Protein 3KOL (pdb70)

Structure (mmCIF, N/CA/C/O backbone):
data_3KOL
#
_entry.id   3KOL
#
_cell.length_a   50.382
_cell.length_b   50.382
_cell.length_c   138.026
_cell.angle_alpha   90.00
_cell.angle_beta   90.00
_cell.angle_gamma   90.00
#
_symmetry.space_group_name_H-M   'P 41 2 2'
#
loop_
_entity.id
_entity.type
_entity.pdbx_description
1 polymer 'Glyoxalase/bleomycin resistance protein/dioxygenase'
2 non-polymer 'COBALT (II) ION'
3 water water
#
loop_
_atom_site.group_PDB
_atom_site.id
_atom_site.type_symbol
_atom_site.label_atom_id
_atom_site.label_alt_id
_atom_site.label_comp_id
_atom_site.label_asym_id
_atom_site.label_entity_id
_atom_site.label_seq_id
_atom_site.pdbx_PDB_ins_code
_atom_site.Cartn_x
_atom_site.Cartn_y
_atom_site.Cartn_z
_atom_site.occupancy
_atom_site.B_iso_or_equiv
_atom_site.auth_seq_id
_atom_site.auth_comp_id
_atom_site.auth_asym_id
_atom_site.auth_atom_id
_atom_site.pdbx_PDB_model_num
ATOM 1 N N . SER A 1 7 ? 54.855 43.437 -17.629 1.00 34.04 7 SER A N 1
ATOM 2 C CA . SER A 1 7 ? 54.487 42.223 -16.841 1.00 33.66 7 SER A CA 1
ATOM 3 C C . SER A 1 7 ? 52.96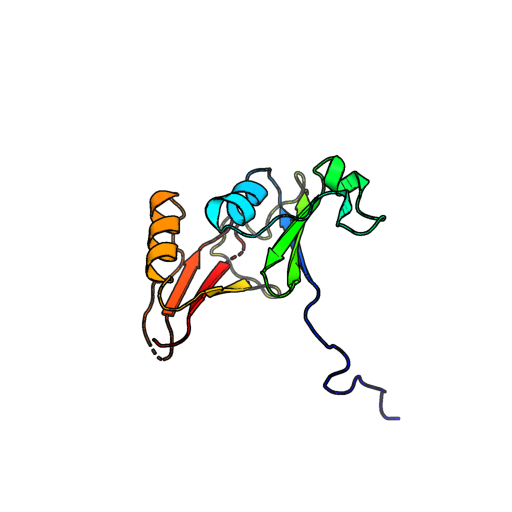9 42.080 -16.715 1.00 32.55 7 SER A C 1
ATOM 4 O O . SER A 1 7 ? 52.229 43.056 -16.854 1.00 32.73 7 SER A O 1
ATOM 7 N N . VAL A 1 8 ? 52.517 40.857 -16.455 1.00 31.28 8 VAL A N 1
ATOM 8 C CA . VAL A 1 8 ? 51.096 40.567 -16.294 1.00 28.60 8 VAL A CA 1
ATOM 9 C C . VAL A 1 8 ? 50.795 40.499 -14.796 1.00 27.60 8 VAL A C 1
ATOM 10 O O . VAL A 1 8 ? 51.457 39.766 -14.064 1.00 27.47 8 VAL A O 1
ATOM 14 N N . ASN A 1 9 ? 49.805 41.262 -14.342 1.00 25.31 9 ASN A N 1
ATOM 15 C CA . ASN A 1 9 ? 49.456 41.273 -12.922 1.00 24.26 9 ASN A CA 1
ATOM 16 C C . ASN A 1 9 ? 48.801 39.976 -12.471 1.00 23.22 9 ASN A C 1
ATOM 17 O O . ASN A 1 9 ? 48.039 39.362 -13.213 1.00 22.26 9 ASN A O 1
ATOM 22 N N . SER A 1 10 ? 49.106 39.557 -11.249 1.00 22.12 10 SER A N 1
ATOM 23 C CA . SER A 1 10 ? 48.506 38.350 -10.709 1.00 21.88 10 SER A CA 1
ATOM 24 C C . SER A 1 10 ? 47.044 38.695 -10.436 1.00 18.97 10 SER A C 1
ATOM 25 O O . SER A 1 10 ? 46.724 39.830 -10.093 1.00 17.54 10 SER A O 1
ATOM 28 N N . VAL A 1 11 ? 46.159 37.725 -10.618 1.00 18.61 11 VAL A N 1
ATOM 29 C CA . VAL A 1 11 ? 44.737 37.941 -10.365 1.00 17.19 11 VAL A CA 1
ATOM 30 C C . VAL A 1 11 ? 44.179 36.696 -9.710 1.00 17.79 11 VAL A C 1
ATOM 31 O O . VAL A 1 11 ? 44.773 35.627 -9.802 1.00 17.86 11 VAL A O 1
ATOM 35 N N . LEU A 1 12 ? 43.043 36.829 -9.035 1.00 17.02 12 LEU A N 1
ATOM 36 C CA . LEU A 1 12 ? 42.442 35.666 -8.405 1.00 18.03 12 LEU A CA 1
ATOM 37 C C . LEU A 1 12 ? 41.750 34.829 -9.471 1.00 19.25 12 LEU A C 1
ATOM 38 O O . LEU A 1 12 ? 41.265 35.351 -10.478 1.00 16.52 12 LEU A O 1
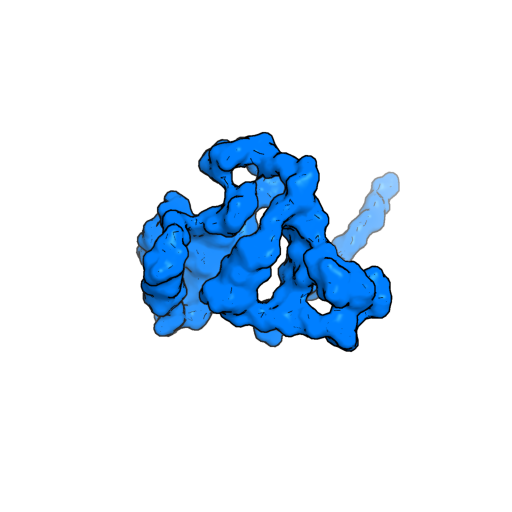ATOM 43 N N . ALA A 1 13 ? 41.730 33.522 -9.249 1.00 21.24 13 ALA A N 1
ATOM 44 C CA . ALA A 1 13 ? 41.102 32.603 -10.181 1.00 22.51 13 ALA A CA 1
ATOM 45 C C . ALA A 1 13 ? 39.645 32.420 -9.780 1.00 22.64 13 ALA A C 1
ATOM 46 O O . ALA A 1 13 ? 39.275 32.650 -8.629 1.00 19.90 13 ALA A O 1
ATOM 48 N N . PRO A 1 14 ? 38.790 32.028 -10.733 1.00 23.54 14 PRO A N 1
ATOM 49 C CA . PRO A 1 14 ? 37.385 31.834 -10.379 1.00 23.46 14 PRO A CA 1
ATOM 50 C C . PRO A 1 14 ? 37.294 30.741 -9.323 1.00 23.43 14 PRO A C 1
ATOM 51 O O . PRO A 1 14 ? 37.902 29.678 -9.469 1.00 22.95 14 PRO A O 1
ATOM 55 N N . GLY A 1 15 ? 36.558 31.009 -8.252 1.00 22.13 15 GLY A N 1
ATOM 56 C CA . GLY A 1 15 ? 36.437 30.026 -7.195 1.00 21.66 15 GLY A CA 1
ATOM 57 C C . GLY A 1 15 ? 37.205 30.410 -5.944 1.00 21.41 15 GLY A C 1
ATOM 58 O O . GLY A 1 15 ? 36.864 29.956 -4.852 1.00 22.16 15 GLY A O 1
ATOM 59 N N . ASN A 1 16 ? 38.244 31.232 -6.087 1.00 19.78 16 ASN A N 1
ATOM 60 C CA . ASN A 1 16 ? 39.027 31.653 -4.923 1.00 18.49 16 ASN A CA 1
ATOM 61 C C . ASN A 1 16 ? 38.112 32.362 -3.928 1.00 17.48 16 ASN A C 1
ATOM 62 O O . ASN A 1 16 ? 38.123 32.050 -2.737 1.00 18.82 1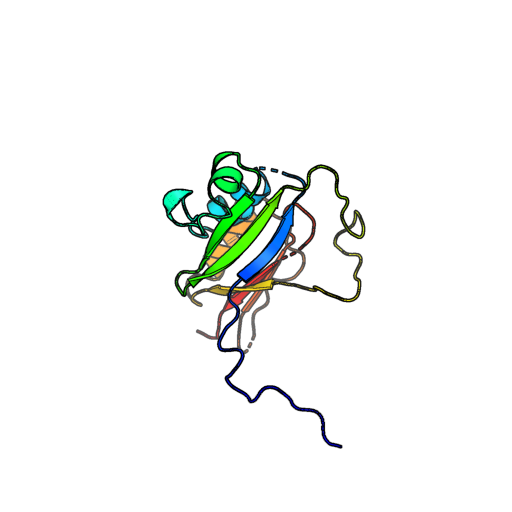6 ASN A O 1
ATOM 67 N N . LEU A 1 17 ? 37.338 33.330 -4.404 1.00 16.08 17 LEU A N 1
ATOM 68 C CA . LEU A 1 17 ? 36.374 33.990 -3.533 1.00 15.96 17 LEU A CA 1
ATOM 69 C C . LEU A 1 17 ? 35.222 32.987 -3.601 1.00 15.34 17 LEU A C 1
ATOM 70 O O . LEU A 1 17 ? 34.414 33.000 -4.534 1.00 16.15 17 LEU A O 1
ATOM 75 N N . ARG A 1 18 ? 35.187 32.100 -2.610 1.00 17.36 18 ARG A N 1
ATOM 76 C CA . ARG A 1 18 ? 34.222 31.003 -2.529 1.00 17.93 18 ARG A CA 1
ATOM 77 C C . ARG A 1 18 ? 32.767 31.324 -2.214 1.00 16.76 18 ARG A C 1
ATOM 78 O O . ARG A 1 18 ? 31.870 30.568 -2.596 1.00 15.70 18 ARG A O 1
ATOM 86 N N . LYS A 1 19 ? 32.528 32.421 -1.509 1.00 14.72 19 LYS A N 1
ATOM 87 C CA . LYS A 1 19 ? 31.163 32.794 -1.166 1.00 16.15 19 LYS A CA 1
ATOM 88 C C . LYS A 1 19 ? 31.116 34.193 -0.584 1.00 13.93 19 LYS A C 1
ATOM 89 O O . LYS A 1 19 ? 32.152 34.807 -0.326 1.00 12.18 19 LYS A O 1
ATOM 95 N N . VAL A 1 20 ? 29.900 34.700 -0.410 1.00 11.26 20 VAL A N 1
ATOM 96 C CA . VAL A 1 20 ? 29.697 35.998 0.211 1.00 11.78 20 VAL A CA 1
ATOM 97 C C . VAL A 1 20 ? 29.582 35.601 1.672 1.00 12.96 20 VAL A C 1
ATOM 98 O O . VAL A 1 20 ? 28.662 34.872 2.047 1.00 15.48 20 VAL A O 1
ATOM 102 N N . HIS A 1 21 ? 30.521 36.059 2.489 1.00 12.36 21 HIS A N 1
ATOM 103 C CA . HIS A 1 21 ? 30.528 35.717 3.903 1.00 12.97 21 HIS A CA 1
ATOM 104 C C . HIS A 1 21 ? 29.524 36.563 4.676 1.00 12.77 21 HIS A C 1
ATOM 105 O O . HIS A 1 21 ? 28.790 36.044 5.518 1.00 12.49 21 HIS A O 1
ATOM 112 N N . HIS A 1 22 ? 29.490 37.860 4.390 1.00 12.07 22 HIS A N 1
ATOM 113 C CA . HIS A 1 22 ? 28.539 38.752 5.038 1.00 11.47 22 HIS A CA 1
ATOM 114 C C . HIS A 1 22 ? 28.399 40.085 4.317 1.00 11.97 22 HIS A C 1
ATOM 115 O O . HIS A 1 22 ? 29.271 40.480 3.546 1.00 12.32 22 HIS A O 1
ATOM 122 N N . ILE A 1 23 ? 27.263 40.743 4.530 1.00 9.52 23 ILE A N 1
ATOM 123 C CA . ILE A 1 23 ? 27.031 42.069 3.976 1.00 12.08 23 ILE A CA 1
ATOM 124 C C . ILE A 1 23 ? 26.768 42.895 5.228 1.00 11.93 23 ILE A C 1
ATOM 125 O O . ILE A 1 23 ? 25.969 42.503 6.080 1.00 13.64 23 ILE A O 1
ATOM 130 N N . ALA A 1 24 ? 27.461 44.015 5.360 1.00 11.13 24 ALA A N 1
ATOM 131 C CA . ALA A 1 24 ? 27.304 44.855 6.535 1.00 11.30 24 ALA A CA 1
ATOM 132 C C . ALA A 1 24 ? 26.550 46.131 6.218 1.00 11.47 24 ALA A C 1
ATOM 133 O O . ALA A 1 24 ? 26.747 46.744 5.169 1.00 9.80 24 ALA A O 1
ATOM 135 N N . LEU A 1 25 ? 25.674 46.513 7.139 1.00 11.80 25 LEU A N 1
ATOM 136 C CA . LEU A 1 25 ? 24.881 47.719 7.004 1.00 11.58 25 LEU A CA 1
ATOM 137 C C . LEU A 1 25 ? 25.086 48.570 8.249 1.00 12.26 25 LEU A C 1
ATOM 138 O O . LEU A 1 25 ? 25.282 48.040 9.342 1.00 11.57 25 LEU A O 1
ATOM 143 N N . ASN A 1 26 ? 25.067 49.888 8.073 1.00 13.38 26 ASN A N 1
ATOM 144 C CA . ASN A 1 26 ? 25.175 50.812 9.198 1.00 14.26 26 ASN A CA 1
ATOM 145 C C . ASN A 1 26 ? 23.741 51.254 9.456 1.00 14.00 26 ASN A C 1
ATOM 146 O O . ASN A 1 26 ? 23.043 51.654 8.525 1.00 15.93 26 ASN A O 1
ATOM 151 N N . VAL A 1 27 ? 23.300 51.179 10.706 1.00 14.38 27 VAL A N 1
ATOM 152 C CA . VAL A 1 27 ? 21.933 51.562 11.035 1.00 14.82 27 VAL A CA 1
ATOM 153 C C . VAL A 1 27 ? 21.898 52.620 12.137 1.00 17.69 27 VAL A C 1
ATOM 154 O O . VAL A 1 27 ? 22.623 52.520 13.128 1.00 18.86 27 VAL A O 1
ATOM 158 N N . GLN A 1 28 ? 21.057 53.632 11.960 1.00 18.63 28 GLN A N 1
ATOM 159 C CA . GLN A 1 28 ? 20.950 54.706 12.946 1.00 20.89 28 GLN A CA 1
ATOM 160 C C . GLN A 1 28 ? 20.188 54.248 14.190 1.00 20.61 28 GLN A C 1
ATOM 161 O O . GLN A 1 28 ? 20.516 54.651 15.308 1.00 20.34 28 GLN A O 1
ATOM 167 N N . ASP A 1 29 ? 19.182 53.399 13.989 1.00 19.81 29 ASP A N 1
ATOM 168 C CA . ASP A 1 29 ? 18.358 52.890 15.085 1.00 21.50 29 ASP A CA 1
ATOM 169 C C . ASP A 1 29 ? 18.455 51.365 15.149 1.00 22.28 29 ASP A C 1
ATOM 170 O O . ASP A 1 29 ? 17.691 50.661 14.490 1.00 21.49 29 ASP A O 1
ATOM 183 N N . GLN A 1 31 ? 17.528 48.999 17.334 1.00 23.35 31 GLN A N 1
ATOM 184 C CA . GLN A 1 31 ? 16.339 48.218 17.659 1.00 23.16 31 GLN A CA 1
ATOM 185 C C . GLN A 1 31 ? 15.304 48.222 16.535 1.00 20.64 31 GLN A C 1
ATOM 186 O O . GLN A 1 31 ? 14.615 47.224 16.323 1.00 20.77 31 GLN A O 1
ATOM 192 N N . ALA A 1 32 ? 15.192 49.334 15.814 1.00 16.71 32 ALA A N 1
ATOM 193 C CA . ALA A 1 32 ? 14.243 49.406 14.706 1.00 14.20 32 ALA A CA 1
ATOM 194 C C . ALA A 1 32 ? 14.705 48.438 13.618 1.00 13.77 32 ALA A C 1
ATOM 195 O O . ALA A 1 32 ? 13.890 47.786 12.963 1.00 11.27 32 ALA A O 1
ATOM 197 N N . SER A 1 33 ? 16.019 48.339 13.438 1.00 13.05 33 SER A N 1
ATOM 198 C CA . SER A 1 33 ? 16.578 47.441 12.432 1.00 13.01 33 SER A CA 1
ATOM 199 C C . SER A 1 33 ? 16.522 45.979 12.870 1.00 13.23 33 SER A C 1
ATOM 200 O O . SER A 1 33 ? 16.276 45.099 12.044 1.00 12.01 33 SER A O 1
ATOM 203 N N . ARG A 1 34 ? 16.751 45.707 14.155 1.00 12.52 34 ARG A N 1
ATOM 204 C CA . ARG A 1 34 ? 16.661 44.329 14.644 1.00 13.50 34 ARG A CA 1
ATOM 205 C C . ARG A 1 34 ? 15.206 43.892 14.481 1.00 13.25 34 ARG A C 1
ATOM 206 O O . ARG A 1 34 ? 14.920 42.739 14.167 1.00 14.31 34 ARG A O 1
ATOM 214 N N . TYR A 1 35 ? 14.282 44.820 14.699 1.00 12.56 35 TYR A N 1
ATOM 215 C CA . TYR A 1 35 ? 12.866 44.494 14.566 1.00 14.27 35 TYR A CA 1
ATOM 216 C C . TYR A 1 35 ? 12.530 44.168 13.109 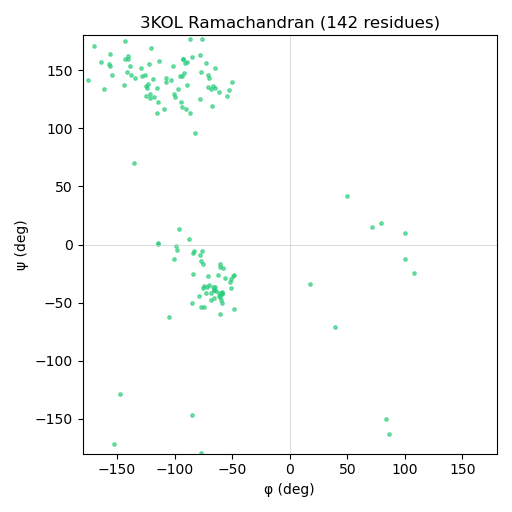1.00 13.54 35 TYR A C 1
ATOM 217 O O . TYR A 1 35 ? 11.851 43.184 12.812 1.00 13.73 35 TYR A O 1
ATOM 226 N N . PHE A 1 36 ? 13.014 45.011 12.206 1.00 12.85 36 PHE A N 1
ATOM 227 C CA . PHE A 1 36 ? 12.781 44.846 10.771 1.00 11.59 36 PHE A CA 1
ATOM 228 C C . PHE A 1 36 ? 13.345 43.523 10.245 1.00 11.47 36 PHE A C 1
ATOM 229 O O . PHE A 1 36 ? 12.611 42.693 9.718 1.00 10.46 36 PHE A O 1
ATOM 237 N N . TYR A 1 37 ? 14.656 43.330 10.384 1.00 9.98 37 TYR A N 1
ATOM 238 C CA . TYR A 1 37 ? 15.302 42.122 9.878 1.00 9.10 37 TYR A CA 1
ATOM 239 C C . TYR A 1 37 ? 15.032 40.842 10.658 1.00 10.52 37 TYR A C 1
ATOM 240 O O . TYR A 1 37 ? 14.811 39.793 10.062 1.00 10.04 37 TYR A O 1
ATOM 249 N N . GLY A 1 38 ? 15.047 40.926 11.985 1.00 11.16 38 GLY A N 1
ATOM 250 C CA . GLY A 1 38 ? 14.823 39.734 12.788 1.00 12.11 38 GLY A CA 1
ATOM 251 C C . GLY A 1 38 ? 13.373 39.373 13.062 1.00 12.42 38 GLY A C 1
ATOM 252 O O . GLY A 1 38 ? 12.953 38.232 12.849 1.00 15.24 38 GLY A O 1
ATOM 253 N N . THR A 1 39 ? 12.592 40.337 13.528 1.00 12.66 39 THR A N 1
ATOM 254 C CA . THR A 1 39 ? 11.201 40.064 13.860 1.00 12.45 39 THR A CA 1
ATOM 255 C C . THR A 1 39 ? 10.259 39.967 12.668 1.00 12.64 39 THR A C 1
ATOM 256 O O . THR A 1 39 ? 9.541 38.972 12.511 1.00 14.04 39 THR A O 1
ATOM 260 N N . ILE A 1 40 ? 10.252 40.992 11.826 1.00 11.74 40 ILE A N 1
ATOM 261 C CA . ILE A 1 40 ? 9.369 40.990 10.664 1.00 11.92 40 ILE A CA 1
ATOM 262 C C . ILE A 1 40 ? 9.835 40.067 9.540 1.00 11.97 40 ILE A C 1
ATOM 263 O O . ILE A 1 40 ? 9.074 39.215 9.091 1.00 13.60 40 ILE A O 1
ATOM 268 N N . LEU A 1 41 ? 11.078 40.221 9.090 1.00 11.07 41 LEU A N 1
ATOM 269 C CA . LEU A 1 41 ? 11.579 39.374 8.009 1.00 10.33 41 LEU A CA 1
ATOM 270 C C . LEU A 1 41 ? 11.977 37.967 8.470 1.00 10.88 41 LEU A C 1
ATOM 271 O O . LEU A 1 41 ? 12.270 37.095 7.651 1.00 10.42 41 LEU A O 1
ATOM 276 N N . GLY A 1 42 ? 11.996 37.755 9.782 1.00 11.19 42 GLY A N 1
ATOM 277 C CA . GLY A 1 42 ? 12.313 36.442 10.320 1.00 11.13 42 GLY A CA 1
ATOM 278 C C . GLY A 1 42 ? 13.732 35.899 10.252 1.00 11.65 42 GLY A C 1
ATOM 279 O O . GLY A 1 42 ? 13.927 34.702 10.455 1.00 11.75 42 GLY A O 1
ATOM 280 N N . LEU A 1 43 ? 14.726 36.739 9.974 1.00 11.25 43 LEU A N 1
ATOM 281 C CA . LEU A 1 43 ? 16.102 36.238 9.925 1.00 11.31 43 LEU A CA 1
ATOM 282 C C . LEU A 1 43 ? 16.557 35.832 11.327 1.00 11.71 43 LEU A C 1
ATOM 283 O O . LEU A 1 43 ? 16.339 36.555 12.303 1.00 9.24 43 LEU A O 1
ATOM 288 N N . HIS A 1 44 ? 17.180 34.662 11.426 1.00 12.76 44 HIS A N 1
ATOM 289 C CA . HIS A 1 44 ? 17.644 34.166 12.716 1.00 13.53 44 HIS A CA 1
ATOM 290 C C . HIS A 1 44 ? 18.838 34.972 13.216 1.00 14.36 44 HIS A C 1
ATOM 291 O O . HIS A 1 44 ? 19.766 35.266 12.463 1.00 15.03 44 HIS A O 1
ATOM 298 N N . GLU A 1 45 ? 18.811 35.325 14.495 1.00 14.12 45 GLU A N 1
ATOM 299 C CA . GLU A 1 45 ? 19.883 36.117 15.076 1.00 14.32 45 GLU A CA 1
ATOM 300 C C . GLU A 1 45 ? 20.954 35.250 15.733 1.00 14.46 45 GLU A C 1
ATOM 301 O O . GLU A 1 45 ? 20.657 34.192 16.282 1.00 13.97 45 GLU A O 1
ATOM 307 N N . LEU A 1 46 ? 22.206 35.687 15.650 1.00 14.39 46 LEU A N 1
ATOM 308 C CA . LEU A 1 46 ? 23.298 34.959 16.286 1.00 16.00 46 LEU A CA 1
ATOM 309 C C . LEU A 1 46 ? 23.441 35.503 17.703 1.00 16.29 46 LEU A C 1
ATOM 310 O O . LEU A 1 46 ? 23.369 36.712 17.920 1.00 16.69 46 LEU A O 1
ATOM 315 N N . THR A 1 47 ? 23.629 34.616 18.671 1.00 18.38 47 THR A N 1
ATOM 316 C CA . THR A 1 47 ? 23.788 35.061 20.048 1.00 22.54 47 THR A CA 1
ATOM 317 C C . THR A 1 47 ? 25.249 35.428 20.285 1.00 25.15 47 THR A C 1
ATOM 318 O O . THR A 1 47 ? 26.127 35.019 19.526 1.00 22.84 47 THR A O 1
ATOM 322 N N . ASP A 1 48 ? 25.504 36.201 21.335 1.00 28.67 48 ASP A N 1
ATOM 323 C CA . ASP A 1 48 ? 26.857 36.656 21.645 1.00 33.36 48 ASP A CA 1
ATOM 324 C C . ASP A 1 48 ? 27.923 35.567 21.696 1.00 34.04 48 ASP A C 1
ATOM 325 O O . ASP A 1 48 ? 29.091 35.827 21.403 1.00 35.37 48 ASP A O 1
ATOM 330 N N . ASP A 1 49 ? 27.529 34.353 22.061 1.00 33.56 49 ASP A N 1
ATOM 331 C CA . ASP A 1 49 ? 28.479 33.250 22.147 1.00 34.95 49 ASP A CA 1
ATOM 332 C C . ASP A 1 49 ? 28.725 32.582 20.800 1.00 34.51 49 ASP A C 1
ATOM 333 O O . ASP A 1 49 ? 29.601 31.729 20.680 1.00 35.46 49 ASP A O 1
ATOM 338 N N . GLU A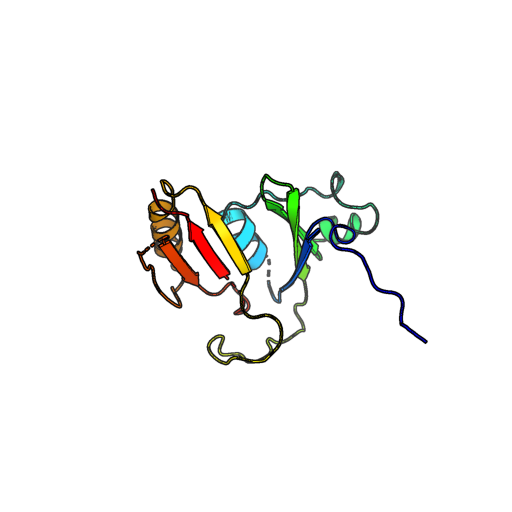 1 50 ? 27.955 32.969 19.787 1.00 32.54 50 GLU A N 1
ATOM 339 C CA . GLU A 1 50 ? 28.100 32.376 18.462 1.00 30.82 50 GLU A CA 1
ATOM 340 C C . GLU A 1 50 ? 28.890 33.247 17.497 1.00 31.37 50 GLU A C 1
ATOM 341 O O . GLU A 1 50 ? 29.279 32.792 16.423 1.00 32.33 50 GLU A O 1
ATOM 347 N N . VAL A 1 51 ? 29.115 34.500 17.870 1.00 31.43 51 VAL A N 1
ATOM 348 C CA . VAL A 1 51 ? 29.858 35.419 17.018 1.00 32.65 51 VAL A CA 1
ATOM 349 C C . VAL A 1 51 ? 31.342 35.416 17.369 1.00 34.55 51 VAL A C 1
ATOM 350 O O . VAL A 1 51 ? 31.731 35.010 18.465 1.00 33.82 51 VAL A O 1
ATOM 354 N N . PRO A 1 52 ? 32.192 35.865 16.434 1.00 35.96 52 PRO A N 1
ATOM 355 C CA . PRO A 1 52 ? 33.639 35.912 16.655 1.00 37.22 52 PRO A CA 1
ATOM 356 C C . PRO A 1 52 ? 33.990 36.587 17.975 1.00 38.11 52 PRO A C 1
ATOM 357 O O . PRO A 1 52 ? 33.374 37.584 18.351 1.00 38.40 52 PRO A O 1
ATOM 361 N N . ALA A 1 53 ? 34.980 36.035 18.671 1.00 39.78 53 ALA A N 1
ATOM 362 C CA . ALA A 1 53 ? 35.420 36.568 19.956 1.00 40.14 53 ALA A CA 1
ATOM 363 C C . ALA A 1 53 ? 35.643 38.076 19.901 1.00 41.05 53 ALA A C 1
ATOM 364 O O . ALA A 1 53 ? 35.535 38.767 20.916 1.00 41.31 53 ALA A O 1
ATOM 366 N N . THR A 1 54 ? 35.942 38.582 18.709 1.00 41.94 54 THR A N 1
ATOM 367 C CA . THR A 1 54 ? 36.195 40.004 18.510 1.00 43.00 54 THR A CA 1
ATOM 368 C C . THR A 1 54 ? 34.938 40.878 18.527 1.00 43.07 54 THR A C 1
ATOM 369 O O . THR A 1 54 ? 35.029 42.098 18.676 1.00 43.53 54 THR A O 1
ATOM 373 N N . LEU A 1 55 ? 33.771 40.259 18.377 1.00 41.57 55 LEU A N 1
ATOM 374 C CA . LEU A 1 55 ? 32.510 41.001 18.375 1.00 40.84 55 LEU A CA 1
ATOM 375 C C . LEU A 1 55 ? 31.633 40.656 19.573 1.00 39.64 55 LEU A C 1
ATOM 376 O O . LEU A 1 55 ? 30.538 41.198 19.723 1.00 39.22 55 LEU A O 1
ATOM 381 N N . THR A 1 56 ? 32.119 39.760 20.425 1.00 39.32 56 THR A N 1
ATOM 382 C CA . THR A 1 56 ? 31.367 39.325 21.596 1.00 39.19 56 THR A CA 1
ATOM 383 C C . THR A 1 56 ? 30.778 40.455 22.441 1.00 38.52 56 THR A C 1
ATOM 384 O O . THR A 1 56 ? 29.575 40.484 22.691 1.00 39.10 56 THR A O 1
ATOM 388 N N . GLU A 1 57 ? 31.617 41.384 22.885 1.00 37.82 57 GLU A N 1
ATOM 389 C CA . GLU A 1 57 ? 31.131 42.482 23.713 1.00 38.53 57 GLU A CA 1
ATOM 390 C C . GLU A 1 57 ? 30.265 43.478 22.946 1.00 37.72 57 GLU A C 1
ATOM 391 O O . GLU A 1 57 ? 29.316 44.033 23.500 1.00 37.05 57 GLU A O 1
ATOM 397 N N . LEU A 1 58 ? 30.591 43.707 21.677 1.00 37.52 58 LEU A N 1
ATOM 398 C CA . LEU A 1 58 ? 29.819 44.634 20.856 1.00 36.89 58 LEU A CA 1
ATOM 399 C C . LEU A 1 58 ? 28.397 44.112 20.689 1.00 36.69 58 LEU A C 1
ATOM 400 O O . LEU A 1 58 ? 27.436 44.881 20.732 1.00 35.92 58 LEU A O 1
ATOM 405 N N . VAL A 1 59 ? 28.270 42.802 20.498 1.00 36.62 59 VAL A N 1
ATOM 406 C CA . VAL A 1 59 ? 26.960 42.175 20.341 1.00 36.86 59 VAL A CA 1
ATOM 407 C C . VAL A 1 59 ? 26.248 42.173 21.690 1.00 37.78 59 VAL A C 1
ATOM 408 O O . VAL A 1 59 ? 25.031 42.356 21.766 1.00 37.71 59 VAL A O 1
ATOM 412 N N . ALA A 1 60 ? 27.023 41.970 22.752 1.00 38.20 60 ALA A N 1
ATOM 413 C CA . ALA A 1 60 ? 26.485 41.946 24.106 1.00 38.86 60 ALA A CA 1
ATOM 414 C C . ALA A 1 60 ? 25.952 43.323 24.487 1.00 38.93 60 ALA A C 1
ATOM 415 O O . ALA A 1 60 ? 24.908 43.437 25.131 1.00 39.66 60 ALA A O 1
ATOM 417 N N . SER A 1 61 ? 26.669 44.365 24.078 1.00 37.96 61 SER A N 1
ATOM 418 C CA . SER A 1 61 ? 26.273 45.734 24.385 1.00 37.10 61 SER A CA 1
ATOM 419 C C . SER A 1 61 ? 25.230 46.286 23.415 1.00 36.01 61 SER A C 1
ATOM 420 O O . SER A 1 61 ? 24.723 47.394 23.604 1.00 34.99 61 SER A O 1
ATOM 423 N N . GLY A 1 62 ? 24.917 45.515 22.377 1.00 34.55 62 GLY A N 1
ATOM 424 C CA . GLY A 1 62 ? 23.929 45.947 21.401 1.00 33.03 62 GLY A CA 1
ATOM 425 C C . GLY A 1 62 ? 24.441 46.949 20.379 1.00 31.77 62 GLY A C 1
ATOM 426 O O . GLY A 1 62 ? 23.656 47.640 19.729 1.00 33.07 62 GLY A O 1
ATOM 427 N N . LYS A 1 63 ? 25.758 47.031 20.231 1.00 30.49 63 LYS A N 1
ATOM 428 C CA . LYS A 1 63 ? 26.363 47.956 19.277 1.00 28.05 63 LYS A CA 1
ATOM 429 C C . LYS A 1 63 ? 26.376 47.306 17.897 1.00 26.15 63 LYS A C 1
ATOM 430 O O . LYS A 1 63 ? 26.397 47.984 16.871 1.00 23.10 63 LYS A O 1
ATOM 436 N N . VAL A 1 64 ? 26.373 45.979 17.892 1.00 24.00 64 VAL A N 1
ATOM 437 C CA . VAL A 1 64 ? 26.381 45.207 16.662 1.00 22.64 64 VAL A CA 1
ATOM 438 C C . VAL A 1 64 ? 25.406 44.044 16.790 1.00 22.44 64 VAL A C 1
ATOM 439 O O . VAL A 1 64 ? 25.233 43.487 17.875 1.00 21.93 64 VAL A O 1
ATOM 443 N N . ALA A 1 65 ? 24.766 43.690 15.680 1.00 20.18 65 ALA A N 1
ATOM 444 C CA . ALA A 1 65 ? 23.831 42.575 15.651 1.00 18.14 65 ALA A CA 1
ATOM 445 C C . ALA A 1 65 ? 24.146 41.754 14.405 1.00 17.69 65 ALA A C 1
ATOM 446 O O . ALA A 1 65 ? 24.509 42.307 13.368 1.00 17.15 65 ALA A O 1
ATOM 448 N N . ASN A 1 66 ? 24.023 40.436 14.518 1.00 16.17 66 ASN A N 1
ATOM 449 C CA . ASN A 1 66 ? 24.299 39.534 13.408 1.00 15.88 66 ASN A CA 1
ATOM 450 C C . ASN A 1 66 ? 23.085 38.647 13.160 1.00 16.28 66 ASN A C 1
ATOM 451 O O . ASN A 1 66 ? 22.576 38.014 14.084 1.00 17.10 66 ASN A O 1
ATOM 456 N N . PHE A 1 67 ? 22.628 38.609 11.915 1.00 11.89 67 PHE A N 1
ATOM 457 C CA . PHE A 1 67 ? 21.498 37.776 11.517 1.00 13.10 67 PHE A CA 1
ATOM 458 C C . PHE A 1 67 ? 22.012 36.877 10.414 1.00 12.75 67 PHE A C 1
ATOM 459 O O . PHE A 1 67 ? 22.989 37.214 9.742 1.00 12.17 67 PHE A O 1
ATOM 467 N N . ILE A 1 68 ? 21.378 35.727 10.231 1.00 12.16 68 ILE A N 1
ATOM 468 C CA . ILE A 1 68 ? 21.820 34.797 9.199 1.00 12.82 68 ILE A CA 1
ATOM 469 C C . ILE A 1 68 ? 20.678 34.159 8.429 1.00 14.60 68 ILE A C 1
ATOM 470 O O . ILE A 1 68 ? 19.561 34.040 8.933 1.00 14.96 68 ILE A O 1
ATOM 475 N N . THR A 1 69 ? 20.959 33.764 7.192 1.00 14.47 69 THR A N 1
ATOM 476 C CA . THR A 1 69 ? 19.971 33.065 6.394 1.00 15.05 69 THR A CA 1
ATOM 477 C C . THR A 1 69 ? 20.289 31.601 6.701 1.00 16.33 69 THR A C 1
ATOM 478 O O . THR A 1 69 ? 21.392 31.283 7.160 1.00 16.48 69 THR A O 1
ATOM 482 N N . PRO A 1 70 ? 19.337 30.688 6.469 1.00 17.37 70 PRO A N 1
ATOM 483 C CA . PRO A 1 70 ? 19.626 29.284 6.770 1.00 18.97 70 PRO A CA 1
AT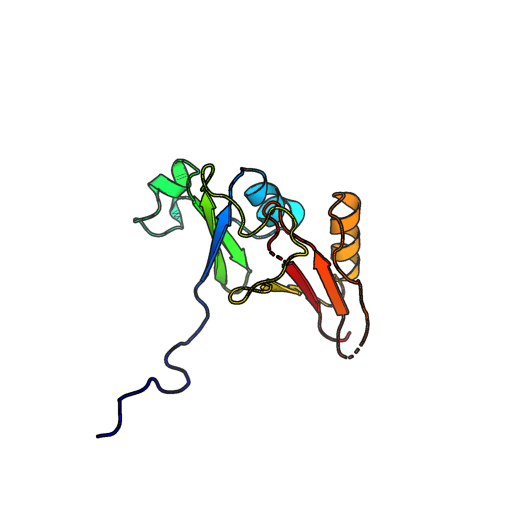OM 484 C C . PRO A 1 70 ? 20.831 28.668 6.062 1.00 20.72 70 PRO A C 1
ATOM 485 O O . PRO A 1 70 ? 21.366 27.662 6.525 1.00 21.98 70 PRO A O 1
ATOM 489 N N . ASP A 1 71 ? 21.267 29.262 4.956 1.00 20.81 71 ASP A N 1
ATOM 490 C CA . ASP A 1 71 ? 22.428 28.733 4.245 1.00 22.76 71 ASP A CA 1
ATOM 491 C C . ASP A 1 71 ? 23.741 29.317 4.791 1.00 22.75 71 ASP A C 1
ATOM 492 O O . ASP A 1 71 ? 24.820 29.057 4.254 1.00 22.24 71 ASP A O 1
ATOM 497 N N . GLY A 1 72 ? 23.644 30.112 5.855 1.00 20.65 72 GLY A N 1
ATOM 498 C CA . GLY A 1 72 ? 24.842 30.661 6.471 1.00 19.26 72 GLY A CA 1
ATOM 499 C C . GLY A 1 72 ? 25.294 32.085 6.185 1.00 17.24 72 GLY A C 1
ATOM 500 O O . GLY A 1 72 ? 26.178 32.586 6.878 1.00 15.81 72 GLY A O 1
ATOM 501 N N . THR A 1 73 ? 24.723 32.742 5.182 1.00 14.93 73 THR A N 1
ATOM 502 C CA . THR A 1 73 ? 25.120 34.118 4.878 1.00 12.83 73 THR A CA 1
ATOM 503 C C . THR A 1 73 ? 24.745 35.029 6.040 1.00 13.13 73 THR A C 1
ATOM 504 O O . THR A 1 73 ? 23.631 34.960 6.571 1.00 11.82 73 THR A O 1
ATOM 508 N N . ILE A 1 74 ? 25.676 35.894 6.423 1.00 9.27 74 ILE A N 1
ATOM 509 C CA . ILE A 1 74 ? 25.459 36.796 7.541 1.00 9.12 74 ILE A CA 1
ATOM 510 C C . ILE A 1 74 ? 25.145 38.230 7.153 1.00 11.13 74 ILE A C 1
ATOM 511 O O . ILE A 1 74 ? 25.713 38.774 6.205 1.00 10.08 74 ILE A O 1
ATOM 516 N N . LEU A 1 75 ? 24.230 38.834 7.903 1.00 11.18 75 LEU A N 1
ATOM 517 C CA . LEU A 1 75 ? 23.863 40.233 7.716 1.00 10.43 75 LEU A CA 1
ATOM 518 C C . LEU A 1 75 ? 24.318 40.901 9.008 1.00 12.53 75 LEU A C 1
ATOM 519 O O . LEU A 1 75 ? 23.787 40.608 10.081 1.00 12.55 75 LEU A O 1
ATOM 524 N N . ASP A 1 76 ? 25.323 41.764 8.914 1.00 12.82 76 ASP A N 1
ATOM 525 C CA . ASP A 1 76 ? 25.829 42.469 10.088 1.00 14.87 76 ASP A CA 1
ATOM 526 C C . ASP A 1 76 ? 25.200 43.842 10.159 1.00 15.32 76 ASP A C 1
ATOM 527 O O . ASP A 1 76 ? 25.144 44.555 9.158 1.00 15.61 76 ASP A O 1
ATOM 532 N N . LEU A 1 77 ? 24.727 44.211 11.344 1.00 13.41 77 LEU A N 1
ATOM 533 C CA . LEU A 1 77 ? 24.147 45.525 11.545 1.00 13.21 77 LEU A CA 1
ATOM 534 C C . LEU A 1 77 ? 25.064 46.248 12.521 1.00 14.37 77 LEU A C 1
ATOM 535 O O . LEU A 1 77 ? 25.328 45.752 13.614 1.00 15.26 77 LEU A O 1
ATOM 540 N N . PHE A 1 78 ? 25.568 47.403 12.103 1.00 15.54 78 PHE A N 1
ATOM 541 C CA . PHE A 1 78 ? 26.458 48.206 12.925 1.00 16.78 78 PHE A CA 1
ATOM 542 C C . PHE A 1 78 ? 25.715 49.449 13.379 1.00 16.80 78 PHE A C 1
ATOM 543 O O . PHE A 1 78 ? 25.307 50.264 12.559 1.00 16.26 78 PHE A O 1
ATOM 551 N N . GLY A 1 79 ? 25.532 49.583 14.688 1.00 17.08 79 GLY A N 1
ATOM 552 C CA . GLY A 1 79 ? 24.836 50.742 15.218 1.00 17.73 79 GLY A CA 1
ATOM 553 C C . GLY A 1 79 ? 25.632 52.016 15.018 1.00 18.20 79 GLY A C 1
ATOM 554 O O . GLY A 1 79 ? 26.750 52.146 15.517 1.00 18.82 79 GLY A O 1
ATOM 555 N N . GLU A 1 80 ? 25.053 52.955 14.278 1.00 18.85 80 GLU A N 1
ATOM 556 C CA . GLU A 1 80 ? 25.688 54.237 13.984 1.00 20.47 80 GLU A CA 1
ATOM 557 C C . GLU A 1 80 ? 24.646 55.336 14.171 1.00 20.79 80 GLU A C 1
ATOM 558 O O . GLU A 1 80 ? 24.202 55.948 13.204 1.00 19.59 80 GLU A O 1
ATOM 564 N N . PRO A 1 81 ? 24.248 55.605 15.425 1.00 22.10 81 PRO A N 1
ATOM 565 C CA . PRO A 1 81 ? 23.247 56.635 15.717 1.00 21.87 81 PRO A CA 1
ATOM 566 C C . PRO A 1 81 ? 23.617 58.053 15.298 1.00 22.97 81 PRO A C 1
ATOM 567 O O . PRO A 1 81 ? 22.743 58.905 15.157 1.00 22.14 81 PRO A O 1
ATOM 571 N N . GLU A 1 82 ? 24.902 58.312 15.084 1.00 25.31 82 GLU A N 1
ATOM 572 C CA . GLU A 1 82 ? 25.323 59.653 14.698 1.00 27.25 82 GLU A CA 1
ATOM 573 C C . GLU A 1 82 ? 25.565 59.841 13.204 1.00 27.19 82 GLU A C 1
ATOM 574 O O . GLU A 1 82 ? 25.887 60.943 12.757 1.00 27.01 82 GLU A O 1
ATOM 580 N N . LEU A 1 83 ? 25.402 58.775 12.428 1.00 24.56 83 LEU A N 1
ATOM 581 C CA . LEU A 1 83 ? 25.593 58.876 10.987 1.00 24.06 83 LEU A CA 1
ATOM 582 C C . LEU A 1 83 ? 24.294 59.255 10.293 1.00 23.19 83 LEU A C 1
ATOM 583 O O . LEU A 1 83 ? 23.206 59.046 10.829 1.00 22.85 83 LEU A O 1
ATOM 588 N N . SER A 1 84 ? 24.421 59.822 9.099 1.00 23.73 84 SER A N 1
ATOM 589 C CA . SER A 1 84 ? 23.272 60.232 8.306 1.00 24.85 84 SER A CA 1
ATOM 590 C C . SER A 1 84 ? 23.194 59.379 7.043 1.00 24.78 84 SER A C 1
ATOM 591 O O . SER A 1 84 ? 24.187 58.795 6.622 1.00 24.57 84 SER A O 1
ATOM 594 N N . PRO A 1 85 ? 22.004 59.277 6.436 1.00 24.90 85 PRO A N 1
ATOM 595 C CA . PRO A 1 85 ? 21.898 58.480 5.214 1.00 24.69 85 PRO A CA 1
ATOM 596 C C . PRO A 1 85 ? 22.472 59.338 4.085 1.00 26.09 85 PRO A C 1
ATOM 597 O O . PRO A 1 85 ? 22.630 60.552 4.248 1.00 22.62 85 PRO A O 1
ATOM 601 N N . PRO A 1 86 ? 22.810 58.728 2.937 1.00 27.34 86 PRO A N 1
ATOM 602 C CA . PRO A 1 86 ? 23.359 59.541 1.846 1.00 28.23 86 PRO A CA 1
ATOM 603 C C . PRO A 1 86 ? 22.408 60.679 1.470 1.00 28.76 86 PRO A C 1
ATOM 604 O O . PRO A 1 86 ? 22.838 61.737 1.013 1.00 28.99 86 PRO A O 1
ATOM 608 N N . ASP A 1 87 ? 21.114 60.447 1.672 1.00 28.58 87 ASP A N 1
ATOM 609 C CA . ASP A 1 87 ? 20.071 61.439 1.397 1.00 28.10 87 ASP A CA 1
ATOM 610 C C . ASP A 1 87 ? 18.831 60.990 2.168 1.00 27.36 87 ASP A C 1
ATOM 611 O O . ASP A 1 87 ? 18.467 59.817 2.133 1.00 24.94 87 ASP A O 1
ATOM 616 N N . PRO A 1 88 ? 18.171 61.915 2.884 1.00 26.87 88 PRO A N 1
ATOM 617 C CA . PRO A 1 88 ? 16.972 61.586 3.661 1.00 26.52 88 PRO A CA 1
ATOM 618 C C . PRO A 1 88 ? 15.893 60.833 2.883 1.00 26.39 88 PRO A C 1
ATOM 619 O O . PRO A 1 88 ? 15.223 59.953 3.429 1.00 26.50 88 PRO A O 1
ATOM 623 N N . ASN A 1 89 ? 15.724 61.189 1.613 1.00 26.03 89 ASN A N 1
ATOM 624 C CA . ASN A 1 89 ? 14.730 60.547 0.757 1.00 25.51 89 ASN A CA 1
ATOM 625 C C . ASN A 1 89 ? 15.351 59.306 0.121 1.00 24.91 89 ASN A C 1
ATOM 626 O O . ASN A 1 89 ? 16.265 59.408 -0.698 1.00 23.13 89 ASN A O 1
ATOM 631 N N . PRO A 1 90 ? 14.857 58.114 0.495 1.00 25.01 90 PRO A N 1
ATOM 632 C CA . PRO A 1 90 ? 15.368 56.845 -0.036 1.00 25.11 90 PRO A CA 1
ATOM 633 C C . PRO A 1 90 ? 15.232 56.678 -1.545 1.00 25.01 90 PRO A C 1
ATOM 634 O O . PRO A 1 90 ? 15.886 55.821 -2.141 1.00 24.13 90 PRO A O 1
ATOM 638 N N . GLU A 1 91 ? 14.390 57.498 -2.167 1.00 24.93 91 GLU A N 1
ATOM 639 C CA . GLU A 1 91 ? 14.198 57.415 -3.609 1.00 25.46 91 GLU A CA 1
ATOM 640 C C . GLU A 1 91 ? 15.351 58.053 -4.378 1.00 25.12 91 GLU A C 1
ATOM 641 O O . GLU A 1 91 ? 15.481 57.856 -5.585 1.00 25.51 91 GLU A O 1
ATOM 647 N N . LYS A 1 92 ? 16.186 58.821 -3.689 1.00 24.47 92 LYS A N 1
ATOM 648 C CA . LYS A 1 92 ? 17.326 59.438 -4.355 1.00 25.95 92 LYS A CA 1
ATOM 649 C C . LYS A 1 92 ? 18.404 58.367 -4.524 1.00 24.44 92 LYS A C 1
ATOM 650 O O . LYS A 1 92 ? 18.817 57.739 -3.548 1.00 23.33 92 LYS A O 1
ATOM 656 N N . THR A 1 93 ? 18.854 58.160 -5.760 1.00 22.78 93 THR A N 1
ATOM 657 C CA . THR A 1 93 ? 19.855 57.131 -6.046 1.00 23.02 93 THR A CA 1
ATOM 658 C C . THR A 1 93 ? 21.292 57.631 -6.223 1.00 22.70 93 THR A C 1
ATOM 659 O O . THR A 1 93 ? 21.528 58.774 -6.620 1.00 22.45 93 THR A O 1
ATOM 663 N N . PHE A 1 94 ? 22.245 56.747 -5.934 1.00 20.01 94 PHE A N 1
ATOM 664 C CA . PHE A 1 94 ? 23.674 57.046 -6.034 1.00 19.29 94 PHE A CA 1
ATOM 665 C C . PHE A 1 94 ? 24.393 55.803 -6.536 1.00 17.42 94 PHE A C 1
ATOM 666 O O . PHE A 1 94 ? 23.783 54.748 -6.691 1.00 16.52 94 PHE A O 1
ATOM 674 N N . THR A 1 95 ? 25.695 55.930 -6.777 1.00 17.26 95 THR A N 1
ATOM 675 C CA . THR A 1 95 ? 26.483 54.778 -7.184 1.00 16.26 95 THR A CA 1
ATOM 676 C C . THR A 1 95 ? 26.688 53.994 -5.886 1.00 15.03 95 THR A C 1
ATOM 677 O O . THR A 1 95 ? 26.263 54.449 -4.817 1.00 15.28 95 THR A O 1
ATOM 681 N N . ARG A 1 96 ? 27.337 52.835 -5.987 1.00 13.28 96 ARG A N 1
ATOM 682 C CA . ARG A 1 96 ? 27.595 51.938 -4.855 1.00 11.20 96 ARG A CA 1
ATOM 683 C C . ARG A 1 96 ? 26.374 51.042 -4.588 1.00 11.43 96 ARG A C 1
ATOM 684 O O . ARG A 1 96 ? 25.634 50.735 -5.521 1.00 11.07 96 ARG A O 1
ATOM 692 N N . ALA A 1 97 ? 26.149 50.627 -3.341 1.00 9.94 97 ALA A N 1
ATOM 693 C CA . ALA A 1 97 ? 25.037 49.712 -3.031 1.00 12.14 97 ALA A CA 1
ATOM 694 C C . ALA A 1 97 ? 23.659 50.171 -3.500 1.00 13.03 97 ALA A C 1
ATOM 695 O O . ALA A 1 97 ? 23.225 51.281 -3.201 1.00 14.72 97 ALA A O 1
ATOM 697 N N . TYR A 1 98 ? 22.976 49.287 -4.224 1.00 12.79 98 TYR A N 1
ATOM 698 C CA . TYR A 1 98 ? 21.646 49.549 -4.782 1.00 13.65 98 TYR A CA 1
ATOM 699 C C . TYR A 1 98 ? 20.584 48.802 -3.972 1.00 12.83 98 TYR A C 1
ATOM 700 O O . TYR A 1 98 ? 19.709 49.420 -3.376 1.00 12.50 98 TYR A O 1
ATOM 709 N N . HIS A 1 99 ? 20.645 47.475 -3.957 1.00 11.06 99 HIS A N 1
ATOM 710 C CA . HIS A 1 99 ? 19.700 46.710 -3.151 1.00 10.21 99 HIS A CA 1
ATOM 711 C C . HIS A 1 99 ? 20.226 45.336 -2.789 1.00 9.97 99 HIS A C 1
ATOM 712 O O . HIS A 1 99 ? 21.209 44.857 -3.356 1.00 9.40 99 HIS A O 1
ATOM 719 N N . LEU A 1 100 ? 19.580 44.726 -1.807 1.00 10.19 100 LEU A N 1
ATOM 720 C CA . LEU A 1 100 ? 19.940 43.400 -1.330 1.00 10.26 100 LEU A CA 1
ATOM 721 C C . LEU A 1 100 ? 18.683 42.556 -1.510 1.00 11.11 100 LEU A C 1
ATOM 722 O O . LEU A 1 100 ? 17.610 42.930 -1.034 1.00 12.20 100 LEU A O 1
ATOM 727 N N . ALA A 1 101 ? 18.806 41.427 -2.195 1.00 10.77 101 ALA A N 1
ATOM 728 C CA . ALA A 1 101 ? 17.650 40.580 -2.443 1.00 11.50 101 ALA A CA 1
ATOM 729 C C . ALA A 1 101 ? 17.729 39.214 -1.787 1.00 11.45 101 ALA A C 1
ATOM 730 O O . ALA A 1 101 ? 18.755 38.533 -1.844 1.00 11.92 101 ALA A O 1
ATOM 732 N N . PHE A 1 102 ? 16.619 38.831 -1.165 1.00 8.53 102 PHE A N 1
ATOM 733 C CA . PHE A 1 102 ? 16.475 37.548 -0.484 1.00 10.00 102 PHE A CA 1
ATOM 734 C C . PHE A 1 102 ? 15.561 36.651 -1.302 1.00 11.78 102 PHE A C 1
ATOM 735 O O . PHE A 1 102 ? 14.586 37.116 -1.889 1.00 12.02 102 PHE A O 1
ATOM 743 N N . ASP A 1 103 ? 15.874 35.363 -1.323 1.00 12.57 103 ASP A N 1
ATOM 744 C CA . ASP A 1 103 ? 15.084 34.389 -2.054 1.00 13.91 103 ASP A CA 1
ATOM 745 C C . ASP A 1 103 ? 14.101 33.765 -1.074 1.00 13.69 103 ASP A C 1
ATOM 746 O O . ASP A 1 103 ? 14.422 33.588 0.102 1.00 14.29 103 ASP A O 1
ATOM 751 N N . ILE A 1 104 ? 12.905 33.446 -1.556 1.00 14.78 104 ILE A N 1
ATOM 752 C CA . ILE A 1 104 ? 11.884 32.822 -0.722 1.00 16.35 104 ILE A CA 1
ATOM 753 C C . ILE A 1 104 ? 11.149 31.773 -1.554 1.00 18.55 104 ILE A C 1
ATOM 754 O O . ILE A 1 104 ? 11.027 31.919 -2.770 1.00 20.05 104 ILE A O 1
ATOM 759 N N . ASP A 1 105 ? 10.695 30.706 -0.901 1.00 20.30 105 ASP A N 1
ATOM 760 C CA . ASP A 1 105 ? 9.957 29.634 -1.575 1.00 23.35 105 ASP A CA 1
ATOM 761 C C . ASP A 1 105 ? 8.813 30.287 -2.345 1.00 22.60 105 ASP A C 1
ATOM 762 O O . ASP A 1 105 ? 8.108 31.140 -1.809 1.00 22.79 105 ASP A O 1
ATOM 767 N N . PRO A 1 106 ? 8.617 29.905 -3.614 1.00 22.85 106 PRO A N 1
ATOM 768 C CA . PRO A 1 106 ? 7.536 30.500 -4.401 1.00 23.41 106 PRO A CA 1
ATOM 769 C C . PRO A 1 106 ? 6.185 30.429 -3.696 1.00 23.14 106 PRO A C 1
ATOM 770 O O . PRO A 1 106 ? 5.352 31.316 -3.856 1.00 23.11 106 PRO A O 1
ATOM 774 N N . GLN A 1 107 ? 5.977 29.378 -2.908 1.00 23.42 107 GLN A N 1
ATOM 775 C CA . GLN A 1 107 ? 4.711 29.195 -2.200 1.00 24.98 107 GLN A CA 1
ATOM 776 C C . GLN A 1 107 ? 4.545 30.088 -0.973 1.00 23.20 107 GLN A C 1
ATOM 777 O O . GLN A 1 107 ? 3.479 30.105 -0.354 1.00 23.62 107 GLN A O 1
ATOM 783 N N . LEU A 1 108 ? 5.593 30.832 -0.628 1.00 20.00 108 LEU A N 1
ATOM 784 C CA . LEU A 1 108 ? 5.545 31.737 0.514 1.00 17.79 108 LEU A CA 1
ATOM 785 C C . LEU A 1 108 ? 5.664 33.200 0.095 1.00 14.79 108 LEU A C 1
ATOM 786 O O . LEU A 1 108 ? 5.659 34.087 0.941 1.00 15.22 108 LEU A O 1
ATOM 791 N N . PHE A 1 109 ? 5.772 33.455 -1.205 1.00 13.89 109 PHE A N 1
ATOM 792 C CA . PHE A 1 109 ? 5.900 34.829 -1.685 1.00 12.68 109 PHE A CA 1
ATOM 793 C C . PHE A 1 109 ? 4.708 35.689 -1.290 1.00 13.76 109 PHE A C 1
ATOM 794 O O . PHE A 1 109 ? 4.872 36.813 -0.809 1.00 12.75 109 PHE A O 1
ATOM 802 N N . ASP A 1 110 ? 3.505 35.170 -1.507 1.00 14.49 110 ASP A N 1
ATOM 803 C CA . ASP A 1 110 ? 2.300 35.919 -1.159 1.00 14.28 110 ASP A CA 1
ATOM 804 C C . ASP A 1 110 ? 2.279 36.260 0.333 1.00 13.76 110 ASP A C 1
ATOM 805 O O . ASP A 1 110 ? 1.936 37.383 0.713 1.00 14.01 110 ASP A O 1
ATOM 810 N N . ARG A 1 111 ? 2.656 35.303 1.175 1.00 14.47 111 ARG A N 1
ATOM 811 C CA . ARG A 1 111 ? 2.685 35.544 2.612 1.00 15.54 111 ARG A CA 1
ATOM 812 C C . ARG A 1 111 ? 3.624 36.699 2.930 1.00 13.83 111 ARG A C 1
ATOM 813 O O . ARG A 1 111 ? 3.321 37.533 3.772 1.00 13.26 111 ARG A O 1
ATOM 821 N N . ALA A 1 112 ? 4.767 36.744 2.248 1.00 14.26 112 ALA A N 1
ATOM 822 C CA . ALA A 1 112 ? 5.739 37.812 2.466 1.00 14.53 112 ALA A CA 1
ATOM 823 C C . ALA A 1 112 ? 5.124 39.166 2.135 1.00 14.87 112 ALA A C 1
ATOM 824 O O . ALA A 1 112 ? 5.287 40.134 2.880 1.00 14.04 112 ALA A O 1
ATOM 826 N N . VAL A 1 113 ? 4.411 39.235 1.016 1.00 14.77 113 VAL A N 1
ATOM 827 C CA . VAL A 1 113 ? 3.769 40.484 0.612 1.00 14.22 113 VAL A CA 1
ATOM 828 C C . VAL A 1 113 ? 2.751 40.889 1.683 1.00 13.01 113 VAL A C 1
ATOM 829 O O . VAL A 1 113 ? 2.658 42.059 2.056 1.00 13.48 113 VAL A O 1
ATOM 833 N N . THR A 1 114 ? 2.002 39.913 2.184 1.00 14.18 114 THR A N 1
ATOM 834 C CA . THR A 1 114 ? 0.997 40.177 3.213 1.00 14.93 114 THR A CA 1
ATOM 835 C C . THR A 1 114 ? 1.668 40.634 4.514 1.00 15.14 114 THR A C 1
ATOM 836 O O . THR A 1 114 ? 1.171 41.526 5.196 1.00 16.54 114 THR A O 1
ATOM 840 N N . VAL A 1 115 ? 2.800 40.022 4.850 1.00 14.11 115 VAL A N 1
ATOM 841 C CA . VAL A 1 115 ? 3.544 40.387 6.059 1.00 13.37 115 VAL A CA 1
ATOM 842 C C . VAL A 1 115 ? 3.974 41.846 5.970 1.00 14.50 115 VAL A C 1
ATOM 843 O O . VAL A 1 115 ? 3.839 42.604 6.927 1.00 12.87 115 VAL A O 1
ATOM 847 N N . ILE A 1 116 ? 4.493 42.241 4.810 1.00 16.35 116 ILE A N 1
ATOM 848 C CA . ILE A 1 116 ? 4.926 43.619 4.601 1.00 17.98 116 ILE A CA 1
ATOM 849 C C . ILE A 1 116 ? 3.745 44.568 4.810 1.00 17.84 116 ILE A C 1
ATOM 850 O O . ILE A 1 116 ? 3.884 45.635 5.417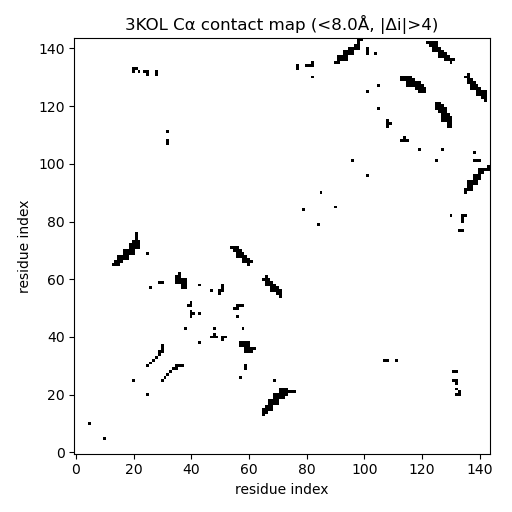 1.00 17.28 116 ILE A O 1
ATOM 855 N N . GLY A 1 117 ? 2.585 44.167 4.302 1.00 18.95 117 GLY A N 1
ATOM 856 C CA . GLY A 1 117 ? 1.391 44.984 4.438 1.00 19.31 117 GLY A CA 1
ATOM 857 C C . GLY A 1 117 ? 0.890 45.084 5.870 1.00 19.60 117 GLY A C 1
ATOM 858 O O . GLY A 1 117 ? 0.599 46.177 6.355 1.00 19.44 117 GLY A O 1
ATOM 859 N N . GLU A 1 118 ? 0.784 43.948 6.553 1.00 19.28 118 GLU A N 1
ATOM 860 C CA . GLU A 1 118 ? 0.303 43.952 7.930 1.00 19.70 118 GLU A CA 1
ATOM 861 C C . GLU A 1 118 ? 1.213 44.741 8.860 1.00 20.14 118 GLU A C 1
ATOM 862 O O . GLU A 1 118 ? 0.764 45.254 9.889 1.00 20.31 118 GLU A O 1
ATOM 868 N N . ASN A 1 119 ? 2.489 44.848 8.499 1.00 17.08 119 ASN A N 1
ATOM 869 C CA . ASN A 1 119 ? 3.443 45.588 9.317 1.00 17.44 119 ASN A CA 1
ATOM 870 C C . ASN A 1 119 ? 3.618 47.018 8.825 1.00 18.86 119 ASN A C 1
ATOM 871 O O . ASN A 1 119 ? 4.550 47.723 9.216 1.00 17.05 119 ASN A O 1
ATOM 876 N N . LYS A 1 120 ? 2.703 47.428 7.956 1.00 22.18 120 LYS A N 1
ATOM 877 C CA . LYS A 1 120 ? 2.687 48.770 7.397 1.00 24.28 120 LYS A CA 1
ATOM 878 C C . LYS A 1 120 ? 4.012 49.252 6.822 1.00 25.23 120 LYS A C 1
ATOM 879 O O . LYS A 1 120 ? 4.416 50.401 7.019 1.00 25.54 120 LYS A O 1
ATOM 885 N N . ILE A 1 121 ? 4.692 48.363 6.107 1.00 24.61 121 ILE A N 1
ATOM 886 C CA . ILE A 1 121 ? 5.947 48.722 5.464 1.00 25.14 121 ILE A CA 1
ATOM 887 C C . ILE A 1 121 ? 5.579 49.131 4.035 1.00 26.22 121 ILE A C 1
ATOM 888 O O . ILE A 1 121 ? 4.959 48.360 3.300 1.00 27.32 121 ILE A O 1
ATOM 893 N N . ALA A 1 122 ? 5.944 50.351 3.653 1.00 27.93 122 ALA A N 1
ATOM 894 C CA . ALA A 1 122 ? 5.629 50.856 2.322 1.00 29.97 122 ALA A CA 1
ATOM 895 C C . ALA A 1 122 ? 6.385 50.086 1.246 1.00 30.87 122 ALA A C 1
ATOM 896 O O . ALA A 1 122 ? 7.570 49.795 1.392 1.00 31.21 122 ALA A O 1
ATOM 898 N N . ILE A 1 123 ? 5.686 49.748 0.169 1.00 31.61 123 ILE A N 1
ATOM 899 C CA . ILE A 1 123 ? 6.295 49.017 -0.931 1.00 30.94 123 ILE A CA 1
ATOM 900 C C . ILE A 1 123 ? 6.797 49.997 -1.984 1.00 31.41 123 ILE A C 1
ATOM 901 O O . ILE A 1 123 ? 6.014 50.755 -2.561 1.00 31.39 123 ILE A O 1
ATOM 906 N N . ALA A 1 124 ? 8.110 49.984 -2.213 1.00 29.52 124 ALA A N 1
ATOM 907 C CA . ALA A 1 124 ? 8.748 50.861 -3.188 1.00 28.52 124 ALA A CA 1
ATOM 908 C C . ALA A 1 124 ? 8.361 50.484 -4.610 1.00 28.51 124 ALA A C 1
ATOM 909 O O . ALA A 1 124 ? 8.119 51.349 -5.448 1.00 28.24 124 ALA A O 1
ATOM 911 N N . HIS A 1 125 ? 8.320 49.187 -4.885 1.00 27.73 125 HIS A N 1
ATOM 912 C CA . HIS A 1 125 ? 7.945 48.709 -6.209 1.00 27.33 125 HIS A CA 1
ATOM 913 C C . HIS A 1 125 ? 7.373 47.302 -6.134 1.00 25.98 125 HIS A C 1
ATOM 914 O O . HIS A 1 125 ? 7.794 46.491 -5.308 1.00 23.43 125 HIS A O 1
ATOM 921 N N . GLY A 1 126 ? 6.409 47.022 -7.005 1.00 23.61 126 GLY A N 1
ATOM 922 C CA . GLY A 1 126 ? 5.795 45.709 -7.027 1.00 24.04 126 GLY A CA 1
ATOM 923 C C . GLY A 1 126 ? 4.648 45.597 -6.043 1.00 23.48 126 GLY A C 1
ATOM 924 O O . GLY A 1 126 ? 4.141 46.609 -5.565 1.00 24.86 126 GLY A O 1
ATOM 925 N N . PRO A 1 127 ? 4.220 44.372 -5.710 1.00 22.78 127 PRO A N 1
ATOM 926 C CA . PRO A 1 127 ? 4.780 43.121 -6.229 1.00 23.16 127 PRO A CA 1
ATOM 927 C C . PRO A 1 127 ? 4.578 42.945 -7.730 1.00 25.14 127 PRO A C 1
ATOM 928 O O . PRO A 1 127 ? 3.625 43.474 -8.306 1.00 25.27 127 PRO A O 1
ATOM 932 N N . VAL A 1 128 ? 5.491 42.213 -8.358 1.00 25.24 128 VAL A N 1
ATOM 933 C CA . VAL A 1 128 ? 5.410 41.954 -9.791 1.00 27.87 128 VAL A CA 1
ATOM 934 C C . VAL A 1 128 ? 5.524 40.458 -10.041 1.00 28.29 128 VAL A C 1
ATOM 935 O O . VAL A 1 128 ? 6.237 39.753 -9.329 1.00 27.45 128 VAL A O 1
ATOM 939 N N . THR A 1 129 ? 4.808 39.974 -11.050 1.00 29.48 129 THR A N 1
ATOM 940 C CA . THR A 1 129 ? 4.829 38.558 -11.390 1.00 31.91 129 THR A CA 1
ATOM 941 C C . THR A 1 129 ? 5.235 38.377 -12.848 1.00 33.35 129 THR A C 1
ATOM 942 O O . THR A 1 129 ? 4.745 39.083 -13.729 1.00 34.07 129 THR A O 1
ATOM 946 N N . ARG A 1 130 ? 6.138 37.432 -13.090 1.00 35.11 130 ARG A N 1
ATOM 947 C CA . ARG A 1 130 ? 6.618 37.141 -14.438 1.00 35.11 130 ARG A CA 1
ATOM 948 C C . ARG A 1 130 ? 6.933 35.657 -14.562 1.00 34.92 130 ARG A C 1
ATOM 949 O O . ARG A 1 130 ? 6.902 34.921 -13.573 1.00 34.56 130 ARG A O 1
ATOM 957 N N . THR A 1 132 ? 8.905 34.018 -15.361 1.00 29.93 132 THR A N 1
ATOM 958 C CA . THR A 1 132 ? 10.203 33.804 -14.734 1.00 32.73 132 THR A CA 1
ATOM 959 C C . THR A 1 132 ? 10.097 33.791 -13.198 1.00 32.17 132 THR A C 1
ATOM 960 O O . THR A 1 132 ? 10.231 32.738 -12.580 1.00 35.17 132 THR A O 1
ATOM 964 N N . GLY A 1 133 ? 9.853 34.944 -12.582 1.00 29.69 133 GLY A N 1
ATOM 965 C CA . GLY A 1 133 ? 9.745 34.972 -11.134 1.00 24.77 133 GLY A CA 1
ATOM 966 C C . GLY A 1 133 ? 8.866 36.095 -10.625 1.00 22.83 133 GLY A C 1
ATOM 967 O O . GLY A 1 133 ? 8.209 36.782 -11.403 1.00 22.99 133 GLY A O 1
ATOM 968 N N . ARG A 1 134 ? 8.863 36.287 -9.310 1.00 19.48 134 ARG A N 1
ATOM 969 C CA . ARG A 1 134 ? 8.074 37.340 -8.680 1.00 17.86 134 ARG A CA 1
ATOM 970 C C . ARG A 1 134 ? 8.969 38.159 -7.753 1.00 17.00 134 ARG A C 1
ATOM 971 O O . ARG A 1 134 ? 9.954 37.642 -7.223 1.00 16.30 134 ARG A O 1
ATOM 979 N N . GLY A 1 135 ? 8.626 39.427 -7.559 1.00 15.40 135 GLY A N 1
ATOM 980 C CA . GLY A 1 135 ? 9.432 40.257 -6.689 1.00 14.83 135 GLY A CA 1
ATOM 981 C C . GLY A 1 135 ? 8.703 41.440 -6.092 1.00 14.57 135 GLY A C 1
ATOM 982 O O . GLY A 1 135 ? 7.721 41.934 -6.645 1.00 16.61 135 GLY A O 1
ATOM 983 N N . VAL A 1 136 ? 9.180 41.884 -4.936 1.00 13.47 136 VAL A N 1
ATOM 984 C CA . VAL A 1 136 ? 8.608 43.035 -4.255 1.00 13.52 136 VAL A CA 1
ATOM 985 C C . VAL A 1 136 ? 9.772 43.771 -3.597 1.00 14.98 136 VAL A C 1
ATOM 986 O O . VAL A 1 136 ? 10.674 43.143 -3.034 1.00 15.51 136 VAL A O 1
ATOM 990 N N . TYR A 1 137 ? 9.760 45.097 -3.694 1.00 14.40 137 TYR A N 1
ATOM 991 C CA . TYR A 1 137 ? 10.824 45.934 -3.144 1.00 15.76 137 TYR A CA 1
ATOM 992 C C . TYR A 1 137 ? 10.298 46.892 -2.088 1.00 15.53 137 TYR A C 1
ATOM 993 O O . TYR A 1 137 ? 9.207 47.447 -2.224 1.00 16.12 137 TYR A O 1
ATOM 1002 N N . PHE A 1 138 ? 11.094 47.098 -1.048 1.00 14.42 138 PHE A N 1
ATOM 1003 C CA . PHE A 1 138 ? 10.723 47.988 0.042 1.00 14.51 138 PHE A CA 1
ATOM 1004 C C . PHE A 1 138 ? 11.989 48.449 0.754 1.00 14.65 138 PHE A C 1
ATOM 1005 O O . PHE A 1 138 ? 13.019 47.780 0.700 1.00 15.39 138 PHE A O 1
ATOM 1013 N N . TYR A 1 139 ? 11.910 49.599 1.412 1.00 15.14 139 TYR A N 1
ATOM 1014 C CA . TYR A 1 139 ? 13.052 50.163 2.128 1.00 16.39 139 TYR A CA 1
ATOM 1015 C C . TYR A 1 139 ? 13.091 49.737 3.590 1.00 16.04 139 TYR A C 1
ATOM 1016 O O . TYR A 1 139 ? 12.043 49.533 4.212 1.00 14.82 139 TYR A O 1
ATOM 1025 N N . ASP A 1 140 ? 14.302 49.602 4.134 1.00 14.48 140 ASP A N 1
ATOM 1026 C CA . ASP A 1 140 ? 14.467 49.240 5.539 1.00 15.01 140 ASP A CA 1
ATOM 1027 C C . ASP A 1 140 ? 14.424 50.556 6.318 1.00 14.95 140 ASP A C 1
ATOM 1028 O O . ASP A 1 140 ? 14.315 51.622 5.708 1.00 14.40 140 ASP A O 1
ATOM 1033 N N . PRO A 1 141 ? 14.489 50.508 7.663 1.00 16.77 141 PRO A N 1
ATOM 1034 C CA . PRO A 1 141 ? 14.441 51.725 8.486 1.00 16.67 141 PRO A CA 1
ATOM 1035 C C . PRO A 1 141 ? 15.368 52.880 8.108 1.00 18.81 141 PRO A C 1
ATOM 1036 O O . PRO A 1 141 ? 15.057 54.040 8.391 1.00 19.45 141 PRO A O 1
ATOM 1040 N N . ASP A 1 142 ? 16.499 52.573 7.477 1.00 16.98 142 ASP A N 1
ATOM 1041 C CA . ASP A 1 142 ? 17.458 53.607 7.096 1.00 16.71 142 ASP A CA 1
ATOM 1042 C C . ASP A 1 142 ? 17.331 54.047 5.645 1.00 15.78 142 ASP A C 1
ATOM 1043 O O . ASP A 1 142 ? 18.018 54.970 5.210 1.00 17.28 142 ASP A O 1
ATOM 1048 N N . GLY A 1 143 ? 16.459 53.385 4.897 1.00 13.95 143 GLY A N 1
ATOM 1049 C CA . GLY A 1 143 ? 16.279 53.752 3.506 1.00 14.33 143 GLY A CA 1
ATOM 1050 C C . GLY A 1 143 ? 17.020 52.853 2.536 1.00 13.60 143 GLY A C 1
ATOM 1051 O O . GLY A 1 143 ? 17.103 53.167 1.350 1.00 15.22 143 GLY A O 1
ATOM 1052 N N . PHE A 1 144 ? 17.569 51.744 3.025 1.00 13.44 144 PHE A N 1
ATOM 1053 C CA . PHE A 1 144 ? 18.274 50.808 2.147 1.00 13.14 144 PHE A CA 1
ATOM 1054 C C . PHE A 1 144 ? 17.232 49.879 1.532 1.00 13.08 144 PHE A C 1
ATOM 1055 O O . PHE A 1 144 ? 16.428 49.277 2.245 1.00 12.04 144 PHE A O 1
ATOM 1071 N N . ILE A 1 146 ? 15.392 46.729 0.009 1.00 10.24 146 ILE A N 1
ATOM 1072 C CA . ILE A 1 146 ? 15.402 45.276 0.135 1.00 10.69 146 ILE A CA 1
ATOM 1073 C C . ILE A 1 146 ? 14.451 44.677 -0.893 1.00 12.04 146 ILE A C 1
ATOM 1074 O O . ILE A 1 146 ? 13.395 45.237 -1.177 1.00 11.23 146 ILE A O 1
ATOM 1079 N N . GLU A 1 147 ? 14.837 43.550 -1.470 1.00 10.81 147 GLU A N 1
ATOM 1080 C CA . GLU A 1 147 ? 13.987 42.878 -2.436 1.00 10.68 147 GLU A CA 1
ATOM 1081 C C . GLU A 1 147 ? 13.733 41.467 -1.949 1.00 11.95 147 GLU A C 1
ATOM 1082 O O . GLU A 1 147 ? 14.627 40.822 -1.416 1.00 12.29 147 GLU A O 1
ATOM 1088 N N . ILE A 1 148 ? 12.497 41.008 -2.074 1.00 11.72 148 ILE A N 1
ATOM 1089 C CA . ILE A 1 148 ? 12.179 39.629 -1.733 1.00 11.25 148 ILE A CA 1
ATOM 1090 C C . ILE A 1 148 ? 11.713 39.078 -3.070 1.00 11.74 148 ILE A C 1
ATOM 1091 O O . ILE A 1 148 ? 10.853 39.669 -3.714 1.00 13.27 148 ILE A O 1
ATOM 1096 N N . ARG A 1 149 ? 12.304 37.973 -3.506 1.00 13.26 149 ARG A N 1
ATOM 1097 C CA . ARG A 1 149 ? 11.935 37.392 -4.787 1.00 14.68 149 ARG A CA 1
ATOM 1098 C C . ARG A 1 149 ? 11.891 35.878 -4.739 1.00 15.77 149 ARG A C 1
ATOM 1099 O O . ARG A 1 149 ? 12.434 35.261 -3.824 1.00 15.38 149 ARG A O 1
ATOM 1107 N N . CYS A 1 150 ? 11.222 35.281 -5.720 1.00 16.95 150 CYS A N 1
ATOM 1108 C CA . CYS A 1 150 ? 11.116 33.828 -5.787 1.00 18.50 150 CYS A CA 1
ATOM 1109 C C . CYS A 1 150 ? 11.166 33.369 -7.238 1.00 19.58 150 CYS A C 1
ATOM 1110 O O . CYS A 1 150 ? 10.916 34.150 -8.153 1.00 18.20 150 CYS A O 1
ATOM 1113 N N . ASP A 1 151 ? 11.503 32.101 -7.435 1.00 25.15 151 ASP A N 1
ATOM 1114 C CA . ASP A 1 151 ? 11.567 31.517 -8.768 1.00 31.34 151 ASP A CA 1
ATOM 1115 C C . ASP A 1 151 ? 10.146 31.232 -9.249 1.00 35.31 151 ASP A C 1
ATOM 1116 O O . ASP A 1 151 ? 9.174 31.515 -8.544 1.00 35.75 151 ASP A O 1
ATOM 1121 N N . PRO A 1 152 ? 10.003 30.680 -10.467 1.00 37.33 152 PRO A N 1
ATOM 1122 C CA . PRO A 1 152 ? 8.651 30.385 -10.947 1.00 38.04 152 PRO A CA 1
ATOM 1123 C C . PRO A 1 152 ? 8.130 29.183 -10.161 1.00 38.63 152 PRO A C 1
ATOM 1124 O O . PRO A 1 152 ? 8.925 28.396 -9.636 1.00 38.02 152 PRO A O 1
ATOM 1128 N N . GLU A 1 153 ? 6.809 29.049 -10.069 1.00 39.23 153 GLU A N 1
ATOM 1129 C CA . GLU A 1 153 ? 6.201 27.941 -9.331 1.00 39.55 153 GLU A CA 1
ATOM 1130 C C . GLU A 1 153 ? 6.913 26.629 -9.639 1.00 40.85 153 GLU A C 1
ATOM 1131 O O . GLU A 1 153 ? 7.251 25.902 -8.682 1.00 41.15 153 GLU A O 1
#

Nearest PDB structures (foldseek):
  3kol-assembly1_A-2  TM=1.007E+00  e=1.544E-30  Nostoc punctiforme PCC 73102
  2rk0-assembly1_A  TM=7.470E-01  e=3.778E-06  Parafrankia sp. EAN1pec
  1ss4-assembly1_A  TM=6.782E-01  e=2.981E-05  Bacillus cereus
  1bh5-assembly1_B  TM=6.010E-01  e=8.373E-05  Homo sapiens
  8sdw-assembly1_A  TM=4.050E-01  e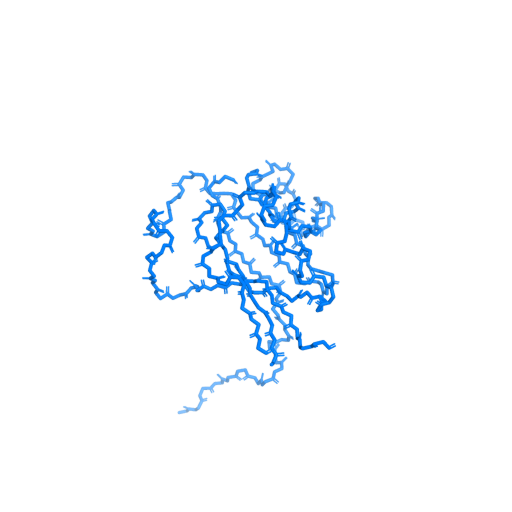=7.668E+00  Homo sapiens

CATH classification: 3.10.180.10

Secondary structure (DSSP, 8-state):
-PPP-PPTTSS----EEEEEE---HHHIIIIIIS-PEEPPTTTS-TTTHHHHHTTSEEEEE-TTS-EEEEEE-TT---SSSSTT---SS----EEE--GGGHHHHHHHHHHTTPPEEEEEEE---EEEEE--TT---EEEE---

Organism: Nostoc punctiforme (strain ATCC 29133 / PCC 73102) (NCBI:txid63737)

B-factor: mean 22.13, std 9.2, range [7.41, 47.74]

Radius of gyration: 17.15 Å; Cα contacts (8 Å, |Δi|>4): 216; chains: 1; bounding box: 54×34×41 Å

Foldseek 3Di:
DDDDDDDPCPCPDQQEDEDEDQDVLQCCQVCVLVPFAWDALVRDPPVCNVCVVVVQKTWTADVVRYIYIYGHDNPDAAPDQALVDDDPDAAEEEDEDELVCVVVSVVSCVVVPFDWPDDQDADCWTKTHGAGPRSHYMYIYGDD

Sequence (144 aa):
SVNSVLAPGNLRKVHHIALNVQDQASRYFYGTILGLHELTDDEVPATLTELVASGKVANFITPDGTILDLFGEPELSPPDPNPEKTFTRAYHLAFDIDPQLFDRAVTVIGENKIAIAHGPVTRTGRGVYFYDPDGFIEIRCDPE

Solvent-accessible surface area: 10047 Å² total

InterPro domains:
  IPR004360 Glyoxalase/fosfomycin resistance/dioxygenase domain [PF00903] (19-148)
  IPR018146 Glyoxalase I, conserved site [PS00934] (22-43)
  IPR029068 Glyoxalase/Bleomycin resistance protein/Dihydroxybiphenyl dioxygenase [G3DSA:3.10.180.10] (21-154)
  IPR029068 Glyoxalase/Bleomycin resistance protein/Dihydroxybiphenyl dioxygenase [SSF54593] (16-153)
  IPR037523 Vicinal oxygen chelate (VOC), core domain [PS51819] (19-151)
  IPR051332 Fosfomycin Resistance Enzymes [PTHR36113] (19-150)